Protein AF-A0A8J3FZ34-F1 (afdb_monomer_lite)

pLDDT: mean 79.03, std 16.49, range [38.94, 93.75]

Structure (mmCIF, N/CA/C/O backbone):
data_AF-A0A8J3FZ34-F1
#
_entry.id   AF-A0A8J3FZ34-F1
#
loop_
_atom_site.group_PDB
_atom_site.id
_atom_site.type_symbol
_atom_site.label_atom_id
_atom_site.label_alt_id
_atom_site.label_comp_id
_atom_site.label_asym_id
_atom_site.label_entity_id
_atom_site.label_seq_id
_atom_site.pdbx_PDB_ins_code
_atom_site.Cartn_x
_atom_site.Cartn_y
_atom_site.Cartn_z
_atom_site.occupancy
_atom_site.B_iso_or_equiv
_atom_site.auth_seq_id
_atom_site.auth_comp_id
_atom_site.auth_asym_id
_atom_site.auth_atom_id
_atom_site.pdbx_PDB_model_num
ATOM 1 N N . MET A 1 1 ? 13.621 -8.780 -0.071 1.00 64.12 1 MET A N 1
ATOM 2 C CA . MET A 1 1 ? 12.842 -9.867 0.569 1.00 64.12 1 MET A CA 1
ATOM 3 C C . MET A 1 1 ? 11.674 -9.361 1.411 1.00 64.12 1 MET A C 1
ATOM 5 O O . MET A 1 1 ? 10.669 -10.050 1.467 1.00 64.12 1 MET A O 1
ATOM 9 N N . PHE A 1 2 ? 11.747 -8.156 1.984 1.00 77.50 2 PHE A N 1
ATOM 10 C CA . PHE A 1 2 ? 10.702 -7.610 2.857 1.00 77.50 2 PHE A CA 1
ATOM 11 C C . PHE A 1 2 ? 9.364 -7.276 2.155 1.00 77.50 2 PHE A C 1
ATOM 13 O O . PHE A 1 2 ? 8.314 -7.727 2.599 1.00 77.50 2 PHE A O 1
ATOM 20 N N . TYR A 1 3 ? 9.396 -6.595 1.001 1.00 83.38 3 TYR A N 1
ATOM 21 C CA . TYR A 1 3 ? 8.183 -6.212 0.253 1.00 83.38 3 TYR A CA 1
ATOM 22 C C . TYR A 1 3 ? 7.290 -7.403 -0.155 1.00 83.38 3 TYR A C 1
ATOM 24 O O . TYR A 1 3 ? 6.067 -7.349 -0.041 1.00 83.38 3 TYR A O 1
ATOM 32 N N . ARG A 1 4 ? 7.892 -8.533 -0.550 1.00 86.06 4 ARG A N 1
ATOM 33 C CA . ARG A 1 4 ? 7.146 -9.766 -0.847 1.00 86.06 4 ARG A CA 1
ATOM 34 C C . ARG A 1 4 ? 6.374 -10.273 0.373 1.00 86.06 4 ARG A C 1
ATOM 36 O O . ARG A 1 4 ? 5.236 -10.701 0.224 1.00 86.06 4 ARG A O 1
ATOM 43 N N . PHE A 1 5 ? 6.990 -10.233 1.553 1.00 86.62 5 PHE A N 1
ATOM 44 C CA . PHE A 1 5 ? 6.394 -10.760 2.778 1.00 86.62 5 PHE A CA 1
ATOM 45 C C . PHE A 1 5 ? 5.173 -9.943 3.205 1.00 86.62 5 PHE A C 1
ATOM 47 O O . PHE A 1 5 ? 4.104 -10.512 3.401 1.00 86.62 5 PHE A O 1
ATOM 54 N N . ILE A 1 6 ? 5.303 -8.614 3.269 1.00 87.12 6 ILE A N 1
ATOM 55 C CA . ILE A 1 6 ? 4.182 -7.740 3.643 1.00 87.12 6 ILE A CA 1
ATOM 56 C C . ILE A 1 6 ? 3.041 -7.809 2.624 1.00 87.12 6 ILE A C 1
ATOM 58 O O . ILE A 1 6 ? 1.882 -7.816 3.011 1.00 87.12 6 ILE A O 1
ATOM 62 N N . SER A 1 7 ? 3.357 -7.938 1.331 1.00 89.94 7 SER A N 1
ATOM 63 C CA . SER A 1 7 ? 2.348 -8.025 0.277 1.00 89.94 7 SER A CA 1
ATOM 64 C C . SER A 1 7 ? 1.554 -9.327 0.362 1.00 89.94 7 SER A C 1
ATOM 66 O O . SER A 1 7 ? 0.331 -9.292 0.276 1.00 89.94 7 SER A O 1
ATOM 68 N N . GLN A 1 8 ? 2.228 -10.461 0.566 1.00 89.50 8 GLN A N 1
ATOM 69 C CA . GLN A 1 8 ? 1.556 -11.751 0.735 1.00 89.50 8 GLN A CA 1
ATOM 70 C C . GLN A 1 8 ? 0.737 -11.784 2.025 1.00 89.50 8 GLN A C 1
ATOM 72 O O . GLN A 1 8 ? -0.414 -12.193 2.005 1.00 89.50 8 GLN A O 1
ATOM 77 N N . HIS A 1 9 ? 1.303 -11.299 3.130 1.00 90.62 9 HIS A N 1
ATOM 78 C CA . HIS A 1 9 ? 0.610 -11.262 4.414 1.00 90.62 9 HIS A CA 1
ATOM 79 C C . HIS A 1 9 ? -0.613 -10.330 4.401 1.00 90.62 9 HIS A C 1
ATOM 81 O O . HIS A 1 9 ? -1.611 -10.625 5.054 1.00 90.62 9 HIS A O 1
ATOM 87 N N . PHE A 1 10 ? -0.551 -9.221 3.656 1.00 91.44 10 PHE A N 1
ATOM 88 C CA . PHE A 1 10 ? -1.686 -8.321 3.466 1.00 91.44 10 PHE A CA 1
ATOM 89 C C . PHE A 1 10 ? -2.783 -8.965 2.614 1.00 91.44 10 PHE A C 1
ATOM 91 O O . PHE A 1 10 ? -3.929 -8.995 3.046 1.00 91.44 10 PHE A O 1
ATOM 98 N N . ALA A 1 11 ? -2.433 -9.541 1.458 1.00 91.69 11 ALA A N 1
ATOM 99 C CA . ALA A 1 11 ? -3.396 -10.241 0.608 1.00 91.69 11 ALA A CA 1
ATOM 100 C C . ALA A 1 11 ? -4.091 -11.375 1.376 1.00 91.69 11 ALA A C 1
ATOM 102 O O . ALA A 1 11 ? -5.308 -11.364 1.498 1.00 91.69 11 ALA A O 1
ATOM 103 N N . SER A 1 12 ? -3.327 -12.257 2.030 1.00 90.56 12 SER A N 1
ATOM 104 C CA . SER A 1 12 ? -3.889 -13.360 2.820 1.00 90.56 12 SER A CA 1
ATOM 105 C C . SER A 1 12 ? -4.767 -12.913 3.989 1.00 90.56 12 SER A C 1
ATOM 107 O O . SER A 1 12 ? -5.546 -13.710 4.493 1.00 90.56 12 SER A O 1
ATOM 109 N N . TYR A 1 13 ? -4.631 -11.672 4.461 1.00 90.06 13 TYR A N 1
ATOM 110 C CA . TYR A 1 13 ? -5.541 -11.132 5.465 1.00 90.06 13 TYR A CA 1
ATOM 111 C C . TYR A 1 13 ? -6.884 -10.722 4.867 1.00 90.06 13 TYR A C 1
ATOM 113 O O . TYR A 1 13 ? -7.910 -11.007 5.470 1.00 90.06 13 TYR A O 1
ATOM 121 N N . ILE A 1 14 ? -6.880 -10.068 3.706 1.00 87.69 14 ILE A N 1
ATOM 122 C CA . ILE A 1 14 ? -8.120 -9.677 3.028 1.00 87.69 14 ILE A CA 1
ATOM 123 C C . ILE A 1 14 ? -8.876 -10.919 2.532 1.00 87.69 14 ILE A C 1
ATOM 125 O O . ILE A 1 14 ? -10.094 -10.977 2.616 1.00 87.69 14 ILE A O 1
ATOM 129 N N . GLU A 1 15 ? -8.145 -11.939 2.089 1.00 89.50 15 GLU A N 1
ATOM 130 C CA . GLU A 1 15 ? -8.686 -13.230 1.639 1.00 89.50 15 GLU A CA 1
ATOM 131 C C . GLU A 1 15 ? -9.087 -14.160 2.802 1.00 89.50 15 GLU A C 1
ATOM 133 O O . GLU A 1 15 ? -9.548 -15.273 2.571 1.00 89.50 15 GLU A O 1
ATOM 138 N N . ALA A 1 16 ? -8.871 -13.769 4.065 1.00 84.75 16 ALA A N 1
ATOM 139 C CA . ALA A 1 16 ? -9.111 -14.663 5.202 1.00 84.75 16 ALA A CA 1
ATOM 140 C C . ALA A 1 16 ? -10.602 -14.947 5.436 1.00 84.75 16 ALA A C 1
ATOM 142 O O . ALA A 1 16 ? -10.949 -16.042 5.882 1.00 84.75 16 ALA A O 1
ATOM 143 N N . ASP A 1 17 ? -11.455 -13.965 5.145 1.00 73.31 17 ASP A N 1
ATOM 144 C CA . ASP A 1 17 ? -12.893 -14.029 5.415 1.00 73.31 17 ASP A CA 1
ATOM 145 C C . ASP A 1 17 ? -13.724 -14.325 4.154 1.00 73.31 1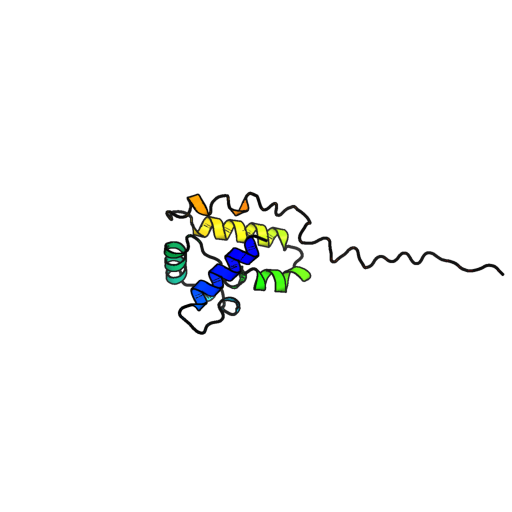7 ASP A C 1
ATOM 147 O O . ASP A 1 17 ? -14.860 -14.787 4.264 1.00 73.31 17 ASP A O 1
ATOM 151 N N . ASP A 1 18 ? -13.142 -14.139 2.967 1.00 75.00 18 ASP A N 1
ATOM 152 C CA . ASP A 1 18 ? -13.815 -14.251 1.675 1.00 75.00 18 ASP A CA 1
ATOM 153 C C . ASP A 1 18 ? -13.019 -15.145 0.709 1.00 75.00 18 ASP A C 1
ATOM 155 O O . ASP A 1 18 ? -11.796 -15.053 0.626 1.00 75.00 18 ASP A O 1
ATOM 159 N N . ASP A 1 19 ? -13.709 -15.967 -0.093 1.00 83.69 19 ASP A N 1
ATOM 160 C CA . ASP A 1 19 ? -13.109 -16.761 -1.187 1.00 83.69 19 ASP A CA 1
ATOM 161 C C . ASP A 1 19 ? -12.823 -15.868 -2.410 1.00 83.69 19 ASP A C 1
ATOM 163 O O . ASP A 1 19 ? -13.349 -16.050 -3.511 1.00 83.69 19 ASP A O 1
ATOM 167 N N . ILE A 1 20 ? -12.053 -14.809 -2.170 1.00 87.19 20 ILE A N 1
ATOM 168 C CA . ILE A 1 20 ? -11.624 -13.827 -3.160 1.00 87.19 20 ILE A CA 1
ATOM 169 C C . ILE A 1 20 ? -10.130 -13.973 -3.404 1.00 87.19 20 ILE A C 1
ATOM 171 O O . ILE A 1 20 ? -9.366 -14.360 -2.528 1.00 87.19 20 ILE A O 1
ATOM 175 N N . ASN A 1 21 ? -9.704 -13.614 -4.609 1.00 89.56 21 ASN A N 1
ATOM 176 C CA . ASN A 1 21 ? -8.297 -13.435 -4.924 1.00 89.56 21 ASN A CA 1
ATOM 177 C C . ASN A 1 21 ? -8.009 -11.937 -4.930 1.00 89.56 21 ASN A C 1
ATOM 179 O O . ASN A 1 21 ? -8.320 -11.243 -5.902 1.00 89.56 21 ASN A O 1
ATOM 183 N N . TYR A 1 22 ? -7.428 -11.430 -3.842 1.00 91.31 22 TYR A N 1
ATOM 184 C CA . TYR A 1 22 ? -7.181 -10.001 -3.669 1.00 91.31 22 TYR A CA 1
ATOM 185 C C . TYR A 1 22 ? -6.294 -9.445 -4.789 1.00 91.31 22 TYR A C 1
ATOM 187 O O . TYR A 1 22 ? -6.472 -8.310 -5.222 1.00 91.31 22 TYR A O 1
ATOM 195 N N . ALA A 1 23 ? -5.380 -10.263 -5.322 1.00 91.62 23 ALA A N 1
ATOM 196 C CA . ALA A 1 23 ? -4.497 -9.871 -6.414 1.00 91.62 23 ALA A CA 1
ATOM 197 C C . ALA A 1 23 ? -5.181 -9.752 -7.785 1.00 91.62 23 ALA A C 1
ATOM 199 O O . ALA A 1 23 ? -4.569 -9.208 -8.706 1.00 91.62 23 ALA A O 1
ATOM 200 N N . GLU A 1 24 ? -6.405 -10.254 -7.939 1.00 92.00 24 GLU A N 1
ATOM 201 C CA . GLU A 1 24 ? -7.193 -10.154 -9.177 1.00 92.00 24 GLU A CA 1
ATOM 202 C C . GLU A 1 24 ? -8.257 -9.051 -9.124 1.00 92.00 24 GLU A C 1
ATOM 204 O O . GLU A 1 24 ? -8.914 -8.778 -10.130 1.00 92.00 24 GLU A O 1
ATOM 209 N N . LEU A 1 25 ? -8.411 -8.382 -7.979 1.00 91.00 25 LEU A N 1
ATOM 210 C CA . LEU A 1 25 ? -9.334 -7.263 -7.832 1.00 91.00 25 LEU A CA 1
ATOM 211 C C . LEU A 1 25 ? -8.802 -5.995 -8.516 1.00 91.00 25 LEU A C 1
ATOM 213 O O . LEU A 1 25 ? -7.595 -5.764 -8.592 1.00 91.00 25 LEU A O 1
ATOM 217 N N . SER A 1 26 ? -9.722 -5.149 -8.989 1.00 92.19 26 SER A N 1
ATOM 218 C CA . SER A 1 26 ? -9.380 -3.794 -9.441 1.00 92.19 26 SER A CA 1
ATOM 219 C C . SER A 1 26 ? -9.149 -2.882 -8.240 1.00 92.19 26 SER A C 1
ATOM 221 O O . SER A 1 26 ? -9.871 -2.967 -7.248 1.00 92.19 26 SER A O 1
ATOM 223 N N . ASP A 1 27 ? -8.221 -1.936 -8.349 1.00 91.56 27 ASP A N 1
ATOM 224 C CA . ASP A 1 27 ? -8.047 -0.899 -7.328 1.00 91.56 27 ASP A CA 1
ATOM 225 C C . ASP A 1 27 ? -9.335 -0.077 -7.124 1.00 91.56 27 ASP A C 1
ATOM 227 O O . ASP A 1 27 ? -9.587 0.402 -6.023 1.00 91.56 27 ASP A O 1
ATOM 231 N N . ASP A 1 28 ? -10.194 0.022 -8.144 1.00 90.62 28 ASP A N 1
ATOM 232 C CA . ASP A 1 28 ? -11.459 0.771 -8.088 1.00 90.62 28 ASP A CA 1
ATOM 233 C C . ASP A 1 28 ? -12.473 0.192 -7.095 1.00 90.62 28 ASP A C 1
ATOM 235 O O . ASP A 1 28 ? -13.357 0.906 -6.620 1.00 90.62 28 ASP A O 1
ATOM 239 N N . VAL A 1 29 ? -12.374 -1.105 -6.782 1.00 88.94 29 VAL A N 1
ATOM 240 C CA . VAL A 1 29 ? -13.258 -1.729 -5.787 1.00 88.94 29 VAL A CA 1
ATOM 241 C C . VAL A 1 29 ? -12.799 -1.442 -4.354 1.00 88.94 29 VAL A C 1
ATOM 243 O O . VAL A 1 29 ? -13.530 -1.730 -3.408 1.00 88.94 29 VAL A O 1
ATOM 246 N N . MET A 1 30 ? -11.608 -0.859 -4.172 1.00 90.19 30 MET A N 1
ATOM 247 C CA . MET A 1 30 ? -11.082 -0.476 -2.865 1.00 90.19 30 MET A CA 1
ATOM 248 C C . MET A 1 30 ? -11.742 0.821 -2.398 1.00 90.19 30 MET A C 1
ATOM 250 O O . MET A 1 30 ? -11.300 1.929 -2.708 1.00 90.19 30 MET A O 1
ATOM 254 N N . THR A 1 31 ? -12.822 0.683 -1.630 1.00 91.06 31 THR A N 1
ATOM 255 C CA . THR A 1 31 ? -13.509 1.830 -1.037 1.00 91.06 31 THR A CA 1
ATOM 256 C C . THR A 1 31 ? -12.678 2.445 0.099 1.00 91.06 31 THR A C 1
ATOM 258 O O . THR A 1 31 ? -11.860 1.760 0.724 1.00 91.06 31 THR A O 1
ATOM 261 N N . PRO A 1 32 ? -12.892 3.734 0.428 1.00 89.38 32 PRO A N 1
ATOM 262 C CA . PRO A 1 32 ? -12.251 4.360 1.583 1.00 89.38 32 PRO A CA 1
ATOM 263 C C . PRO A 1 32 ? -12.517 3.624 2.903 1.00 89.38 32 PRO A C 1
ATOM 265 O O . PRO A 1 32 ? -11.657 3.637 3.774 1.00 89.38 32 PRO A O 1
ATOM 268 N N . GLU A 1 33 ? -13.673 2.970 3.032 1.00 90.06 33 GLU A N 1
ATOM 269 C CA . GLU A 1 33 ? -14.054 2.183 4.211 1.00 90.06 33 GLU A CA 1
ATOM 270 C C . GLU A 1 33 ? -13.194 0.920 4.342 1.00 90.06 33 GLU A C 1
ATOM 272 O O . GLU A 1 33 ? -12.575 0.714 5.381 1.00 90.06 33 GLU A O 1
ATOM 277 N N . ILE A 1 34 ? -13.051 0.137 3.261 1.00 88.75 34 ILE A N 1
ATOM 278 C CA . ILE A 1 34 ? -12.168 -1.046 3.232 1.00 88.75 34 ILE A CA 1
ATOM 279 C C . ILE A 1 34 ? -10.731 -0.639 3.561 1.00 88.75 34 ILE A C 1
ATOM 281 O O . ILE A 1 34 ? -10.034 -1.314 4.321 1.00 88.75 34 ILE A O 1
ATOM 285 N N . LYS A 1 35 ? -10.285 0.484 2.990 1.00 90.75 35 LYS A N 1
ATOM 286 C CA . LYS A 1 35 ? -8.954 1.025 3.245 1.00 90.75 35 LYS A CA 1
ATOM 287 C C . LYS A 1 35 ? -8.774 1.401 4.716 1.00 90.75 35 LYS A C 1
ATOM 289 O O . LYS A 1 35 ? -7.784 0.993 5.314 1.00 90.75 35 LYS A O 1
ATOM 294 N N . ASP A 1 36 ? -9.708 2.149 5.295 1.00 91.12 36 ASP A N 1
ATOM 295 C CA . ASP A 1 36 ? -9.658 2.584 6.694 1.00 91.12 36 ASP A CA 1
ATOM 296 C C . ASP A 1 36 ? -9.657 1.395 7.668 1.00 91.12 36 ASP A C 1
ATOM 298 O O . ASP A 1 36 ? -8.815 1.339 8.566 1.00 91.12 36 ASP A O 1
ATOM 302 N N . ASP A 1 37 ? -10.519 0.400 7.450 1.00 90.94 37 ASP A N 1
ATOM 303 C CA . ASP A 1 37 ? -10.580 -0.808 8.281 1.00 90.94 37 ASP A CA 1
ATOM 304 C C . ASP A 1 37 ? -9.298 -1.645 8.179 1.00 90.94 37 ASP A C 1
ATOM 306 O O . ASP A 1 37 ? -8.747 -2.094 9.192 1.00 90.94 37 ASP A O 1
ATOM 310 N N . ALA A 1 38 ? -8.758 -1.805 6.968 1.00 90.88 38 ALA A N 1
ATOM 311 C CA . ALA A 1 38 ? -7.491 -2.493 6.761 1.00 90.88 38 ALA A CA 1
ATOM 312 C C . ALA A 1 38 ? -6.326 -1.774 7.466 1.00 90.88 38 ALA A C 1
ATOM 314 O O . ALA A 1 38 ? -5.522 -2.434 8.130 1.00 90.88 38 ALA A O 1
ATOM 315 N N . ILE A 1 39 ? -6.251 -0.439 7.396 1.0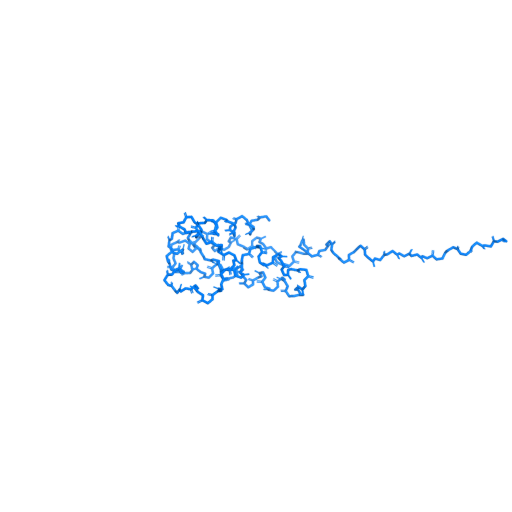0 92.06 39 ILE A N 1
ATOM 316 C CA . ILE A 1 39 ? -5.205 0.335 8.085 1.00 92.06 39 ILE A CA 1
ATOM 317 C C . ILE A 1 39 ? -5.377 0.246 9.603 1.00 92.06 39 ILE A C 1
ATOM 319 O O . ILE A 1 39 ? -4.393 0.055 10.311 1.00 92.06 39 ILE A O 1
ATOM 323 N N . LYS A 1 40 ? -6.601 0.321 10.133 1.00 90.69 40 LYS A N 1
ATOM 324 C CA . LYS A 1 40 ? -6.844 0.202 11.581 1.00 90.69 40 LYS A CA 1
ATOM 325 C C . LYS A 1 40 ? -6.418 -1.151 12.143 1.00 90.69 40 LYS A C 1
ATOM 327 O O . LYS A 1 40 ? -5.907 -1.197 13.261 1.00 90.69 40 LYS A O 1
ATOM 332 N N . THR A 1 41 ? -6.593 -2.233 11.384 1.00 89.62 41 THR A N 1
ATOM 333 C CA . THR A 1 41 ? -6.263 -3.585 11.858 1.00 89.62 41 THR A CA 1
ATOM 334 C C . THR A 1 41 ? -4.825 -4.003 11.543 1.00 89.62 41 THR A C 1
ATOM 336 O O . THR A 1 41 ? -4.176 -4.630 12.381 1.00 89.62 41 THR A O 1
ATOM 339 N N . LYS A 1 42 ? -4.300 -3.688 10.351 1.00 88.81 42 LYS A N 1
ATOM 340 C CA . LYS A 1 42 ? -2.937 -4.082 9.934 1.00 88.81 42 LYS A CA 1
ATOM 341 C C . LYS A 1 42 ? -1.889 -2.998 10.087 1.00 88.81 42 LYS A C 1
ATOM 343 O O . LYS A 1 42 ? -0.704 -3.314 10.137 1.00 88.81 42 LYS A O 1
ATOM 348 N N . GLY A 1 43 ? -2.311 -1.748 10.160 1.00 90.25 43 GLY A N 1
ATOM 349 C CA . GLY A 1 43 ? -1.439 -0.593 10.282 1.00 90.25 43 GLY A CA 1
ATOM 350 C C . GLY A 1 43 ? -0.996 0.021 8.955 1.00 90.25 43 GLY A C 1
ATOM 351 O O . GLY A 1 43 ? -0.367 1.073 8.983 1.00 90.25 43 GLY A O 1
ATOM 352 N N . TYR A 1 44 ? -1.314 -0.600 7.817 1.00 91.44 44 TYR A N 1
ATOM 353 C CA . TYR A 1 44 ? -0.971 -0.141 6.469 1.00 91.44 44 TYR A CA 1
ATOM 354 C C . TYR A 1 44 ? -1.964 -0.694 5.444 1.00 91.44 44 TYR A C 1
ATOM 356 O O . TYR A 1 44 ? -2.718 -1.623 5.734 1.00 91.44 44 TYR A O 1
ATOM 364 N N . PHE A 1 45 ? -1.925 -0.146 4.233 1.00 93.25 45 PHE A N 1
ATOM 365 C CA . PHE A 1 45 ? -2.728 -0.580 3.098 1.00 93.25 45 PHE A CA 1
ATOM 366 C C . PHE A 1 45 ? -1.865 -0.760 1.850 1.00 93.25 45 PHE A C 1
ATOM 368 O O . PHE A 1 45 ? -0.969 0.044 1.596 1.00 93.25 45 PHE A O 1
ATOM 375 N N . ILE A 1 46 ? -2.158 -1.795 1.061 1.00 93.38 46 ILE A N 1
ATOM 376 C CA . ILE A 1 46 ? -1.513 -2.060 -0.229 1.00 93.38 46 ILE A CA 1
ATOM 377 C C . ILE A 1 46 ? -2.618 -2.307 -1.249 1.00 93.38 46 ILE A C 1
ATOM 379 O O . ILE A 1 46 ? -3.412 -3.219 -1.048 1.00 93.38 46 ILE A O 1
ATOM 383 N N . TYR A 1 47 ? -2.664 -1.539 -2.338 1.00 93.75 47 TYR A N 1
ATOM 384 C CA . TYR A 1 47 ? -3.644 -1.793 -3.399 1.00 93.75 47 TYR A CA 1
ATOM 385 C C . TYR A 1 47 ? -3.383 -3.134 -4.110 1.00 93.75 47 TYR A C 1
ATOM 387 O O . TYR A 1 47 ? -2.222 -3.556 -4.199 1.00 93.75 47 TYR A O 1
ATOM 395 N N . PRO A 1 48 ? -4.416 -3.773 -4.691 1.00 93.19 48 PRO A N 1
ATOM 396 C CA . PRO A 1 48 ? -4.259 -4.965 -5.522 1.00 93.19 48 PRO A CA 1
ATOM 397 C C . PRO A 1 48 ? -3.166 -4.824 -6.589 1.00 93.19 48 PRO A C 1
ATOM 399 O O . PRO A 1 48 ? -2.274 -5.674 -6.688 1.00 93.19 48 PRO A O 1
ATOM 402 N N . SER A 1 49 ? -3.158 -3.725 -7.350 1.00 92.62 49 SER A N 1
ATOM 403 C CA . SER A 1 49 ? -2.145 -3.465 -8.388 1.00 92.62 49 SER A CA 1
ATOM 404 C C . SER A 1 49 ? -0.719 -3.339 -7.834 1.00 92.62 49 SER A C 1
ATOM 406 O O . SER A 1 49 ? 0.257 -3.651 -8.519 1.00 92.62 49 SER A O 1
ATOM 408 N N . GLN A 1 50 ? -0.604 -2.942 -6.567 1.00 93.06 50 GLN A N 1
ATOM 409 C CA . GLN A 1 50 ? 0.643 -2.698 -5.848 1.00 93.06 50 GLN A CA 1
ATOM 410 C C . GLN A 1 50 ? 1.139 -3.915 -5.076 1.00 93.06 50 GLN A C 1
ATOM 412 O O . GLN A 1 50 ? 2.109 -3.813 -4.323 1.00 93.06 50 GLN A O 1
ATOM 417 N N . LEU A 1 51 ? 0.499 -5.073 -5.218 1.00 92.56 51 LEU A N 1
ATOM 418 C CA . LEU A 1 51 ? 1.022 -6.305 -4.650 1.00 92.56 51 LEU A CA 1
ATOM 419 C C . LEU A 1 51 ? 2.287 -6.737 -5.390 1.00 92.56 51 LEU A C 1
ATOM 421 O O . LEU A 1 51 ? 2.395 -6.619 -6.611 1.00 92.56 51 LEU A O 1
ATOM 425 N N . PHE A 1 52 ? 3.211 -7.359 -4.657 1.00 90.25 52 PHE A N 1
ATOM 426 C CA . PHE A 1 52 ? 4.453 -7.890 -5.212 1.00 90.25 52 PHE A CA 1
ATOM 427 C C . PHE A 1 52 ? 4.193 -8.809 -6.407 1.00 90.25 52 PHE A C 1
ATOM 429 O O . PHE A 1 52 ? 4.930 -8.759 -7.383 1.00 90.25 52 PHE A O 1
ATOM 436 N N . VAL A 1 53 ? 3.143 -9.636 -6.352 1.00 89.62 53 VAL A N 1
ATOM 437 C CA . VAL A 1 53 ? 2.792 -10.547 -7.449 1.00 89.62 53 VAL A CA 1
ATOM 438 C C . VAL A 1 53 ? 2.438 -9.792 -8.734 1.00 89.62 53 VAL A C 1
ATOM 440 O O . VAL A 1 53 ? 2.844 -10.221 -9.809 1.00 89.62 53 VAL A O 1
ATOM 443 N N . ASN A 1 54 ? 1.754 -8.652 -8.638 1.00 91.00 54 ASN A N 1
ATOM 444 C CA . ASN A 1 54 ? 1.326 -7.861 -9.790 1.00 91.00 54 ASN A CA 1
ATOM 445 C C . ASN A 1 54 ? 2.453 -6.967 -10.315 1.00 91.00 54 ASN A C 1
ATOM 447 O O . ASN A 1 54 ? 2.678 -6.901 -11.524 1.00 91.00 54 ASN A O 1
ATOM 451 N N . VAL A 1 55 ? 3.256 -6.393 -9.420 1.00 88.94 55 VAL A N 1
ATOM 452 C CA . VAL A 1 55 ? 4.471 -5.664 -9.802 1.00 88.94 55 VAL A CA 1
ATOM 453 C C . VAL A 1 55 ? 5.491 -6.599 -10.454 1.00 88.94 55 VAL A C 1
ATOM 455 O O . VAL A 1 55 ? 6.004 -6.291 -11.525 1.00 88.94 55 VAL A O 1
ATOM 458 N N . ALA A 1 56 ? 5.756 -7.774 -9.873 1.00 87.62 56 ALA A N 1
ATOM 459 C CA . ALA A 1 56 ? 6.706 -8.747 -10.417 1.00 87.62 56 ALA A CA 1
ATOM 460 C C . ALA A 1 56 ? 6.258 -9.308 -11.774 1.00 87.62 56 ALA A C 1
ATOM 462 O O . ALA A 1 56 ? 7.097 -9.504 -12.653 1.00 87.62 56 ALA A O 1
ATOM 463 N N . LYS A 1 57 ? 4.946 -9.516 -11.971 1.00 87.38 57 LYS A N 1
ATOM 464 C CA . LYS A 1 57 ? 4.383 -9.881 -13.279 1.00 87.38 57 LYS A CA 1
ATOM 465 C C . LYS A 1 57 ? 4.741 -8.845 -14.342 1.00 87.38 57 LYS A C 1
ATOM 467 O O . LYS A 1 57 ? 5.172 -9.240 -15.414 1.00 87.38 57 LYS A O 1
ATOM 472 N N . ASN A 1 58 ? 4.642 -7.551 -14.042 1.00 83.12 58 ASN A N 1
ATOM 473 C CA . ASN A 1 58 ? 4.897 -6.477 -15.012 1.00 83.12 58 ASN A CA 1
ATOM 474 C C . ASN A 1 58 ? 6.359 -5.988 -15.038 1.00 83.12 58 ASN A C 1
ATOM 476 O O . ASN A 1 58 ? 6.741 -5.224 -15.921 1.00 83.12 58 ASN A O 1
ATOM 480 N N . ALA A 1 59 ? 7.198 -6.439 -14.102 1.00 83.81 59 ALA A N 1
ATOM 481 C CA . ALA A 1 59 ? 8.563 -5.945 -13.911 1.00 83.81 59 ALA A CA 1
ATOM 482 C C . ALA A 1 59 ? 9.470 -6.122 -15.138 1.00 83.81 59 ALA A C 1
ATOM 484 O O . ALA A 1 59 ? 10.332 -5.290 -15.391 1.00 83.81 59 ALA A O 1
ATOM 485 N N . HIS A 1 60 ? 9.275 -7.191 -15.911 1.00 80.69 60 HIS A N 1
ATOM 486 C CA . HIS A 1 60 ? 10.115 -7.508 -17.068 1.00 80.69 60 HIS A CA 1
ATOM 487 C C . HIS A 1 60 ? 9.873 -6.588 -18.278 1.00 80.69 60 HIS A C 1
ATOM 489 O O . HIS A 1 60 ? 10.748 -6.465 -19.132 1.00 80.69 60 HIS A O 1
ATOM 495 N N . THR A 1 61 ? 8.712 -5.932 -18.343 1.00 85.50 61 THR A N 1
ATOM 496 C CA . THR A 1 61 ? 8.343 -4.977 -19.402 1.00 85.50 61 THR A CA 1
ATOM 497 C C . THR A 1 61 ? 8.306 -3.530 -18.920 1.00 85.50 61 THR A C 1
ATOM 499 O O . THR A 1 61 ? 8.130 -2.625 -19.730 1.00 85.50 61 THR A O 1
ATOM 502 N N . ASN A 1 62 ? 8.435 -3.296 -17.614 1.00 81.50 62 ASN A N 1
ATOM 503 C CA . ASN A 1 62 ? 8.315 -1.971 -17.025 1.00 81.50 62 ASN A CA 1
ATOM 504 C C . ASN A 1 62 ? 9.687 -1.296 -16.894 1.00 81.50 62 ASN A C 1
ATOM 506 O O . ASN A 1 62 ? 10.450 -1.568 -15.968 1.00 81.50 62 ASN A O 1
ATOM 510 N N . GLU A 1 63 ? 9.982 -0.372 -17.807 1.00 84.62 63 GLU A N 1
ATOM 511 C CA . GLU A 1 63 ? 11.222 0.415 -17.778 1.00 84.62 63 GLU A CA 1
ATOM 512 C C . GLU A 1 63 ? 11.282 1.402 -16.598 1.00 84.62 63 GLU A C 1
ATOM 514 O O . GLU A 1 63 ? 12.369 1.796 -16.179 1.00 84.62 63 GLU A O 1
ATOM 519 N N . ALA A 1 64 ? 10.130 1.758 -16.021 1.00 85.06 64 ALA A N 1
ATOM 520 C CA . ALA A 1 64 ? 9.994 2.657 -14.879 1.00 85.06 64 ALA A CA 1
ATOM 521 C C . ALA A 1 64 ? 9.819 1.911 -13.541 1.00 85.06 64 ALA A C 1
ATOM 523 O O . ALA A 1 64 ? 9.420 2.518 -12.548 1.00 85.06 64 ALA A O 1
ATOM 524 N N . LEU A 1 65 ? 10.160 0.615 -13.477 1.00 84.31 65 LEU A N 1
ATOM 525 C CA . LEU A 1 65 ? 9.951 -0.232 -12.295 1.00 84.31 65 LEU A CA 1
ATOM 526 C C . LEU A 1 65 ? 10.470 0.397 -10.993 1.00 84.31 65 LEU A C 1
ATOM 528 O O . LEU A 1 65 ? 9.790 0.349 -9.974 1.00 84.31 65 LEU A O 1
ATOM 532 N N . ASN A 1 66 ? 11.660 1.002 -11.011 1.00 81.62 66 ASN A N 1
ATOM 533 C CA . ASN A 1 66 ? 12.231 1.629 -9.814 1.00 81.62 66 ASN A CA 1
ATOM 534 C C . ASN A 1 66 ? 11.422 2.858 -9.362 1.00 81.62 66 ASN A C 1
ATOM 536 O O . ASN A 1 66 ? 11.265 3.080 -8.162 1.00 81.62 66 ASN A O 1
ATOM 540 N N . THR A 1 67 ? 10.880 3.631 -10.308 1.00 85.44 67 THR A N 1
ATOM 541 C CA . THR A 1 67 ? 9.999 4.773 -10.025 1.00 85.44 67 THR A CA 1
ATOM 542 C C . THR A 1 67 ? 8.669 4.303 -9.446 1.00 85.44 67 THR A C 1
ATOM 544 O O . THR A 1 67 ? 8.212 4.857 -8.446 1.00 85.44 67 THR A O 1
ATOM 547 N N . ASP A 1 68 ? 8.086 3.249 -10.014 1.00 86.69 68 ASP A N 1
ATOM 548 C CA . ASP A 1 68 ? 6.837 2.673 -9.514 1.00 86.69 68 ASP A CA 1
ATOM 549 C C . ASP A 1 68 ? 7.017 2.061 -8.124 1.00 86.69 68 ASP A C 1
ATOM 551 O O . ASP A 1 68 ? 6.194 2.294 -7.246 1.00 86.69 68 ASP A O 1
ATOM 555 N N . LEU A 1 69 ? 8.124 1.357 -7.869 1.00 86.94 69 LEU A N 1
ATOM 556 C CA . LEU A 1 69 ? 8.446 0.835 -6.538 1.00 86.94 69 LEU A CA 1
ATOM 557 C C . LEU A 1 69 ? 8.589 1.955 -5.503 1.00 86.94 69 LEU A C 1
ATOM 559 O O . LEU A 1 69 ? 8.028 1.851 -4.414 1.00 86.94 69 LEU A O 1
ATOM 563 N N . ALA A 1 70 ? 9.292 3.040 -5.844 1.00 86.44 70 ALA A N 1
ATOM 564 C CA . ALA A 1 70 ? 9.421 4.195 -4.958 1.00 86.44 70 ALA A CA 1
ATOM 565 C C . ALA A 1 70 ? 8.054 4.828 -4.649 1.00 86.44 70 ALA A C 1
ATOM 567 O O . ALA A 1 70 ? 7.771 5.161 -3.496 1.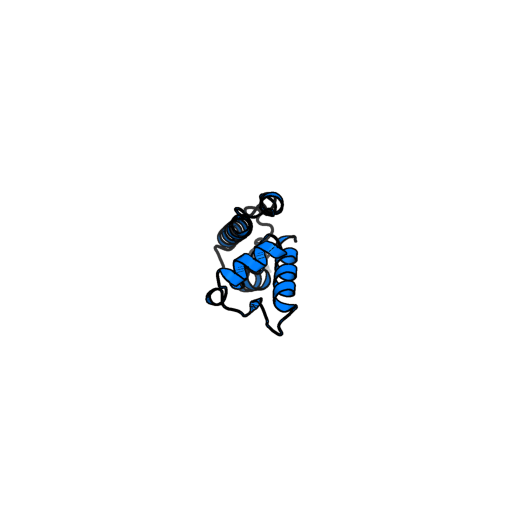00 86.44 70 ALA A O 1
ATOM 568 N N . LYS A 1 71 ? 7.183 4.939 -5.660 1.00 89.31 71 LYS A N 1
ATOM 569 C CA . LYS A 1 71 ? 5.815 5.436 -5.492 1.00 89.31 71 LYS A CA 1
ATOM 570 C C . LYS A 1 71 ? 4.989 4.514 -4.593 1.00 89.31 71 LYS A C 1
ATOM 572 O O . LYS A 1 71 ? 4.375 4.998 -3.651 1.00 89.31 71 LYS A O 1
ATOM 577 N N . ILE A 1 72 ? 5.027 3.203 -4.830 1.00 90.38 72 ILE A N 1
ATOM 578 C CA . ILE A 1 72 ? 4.313 2.204 -4.023 1.00 90.38 72 ILE A CA 1
ATOM 579 C C . ILE A 1 72 ? 4.747 2.283 -2.562 1.00 90.38 72 ILE A C 1
ATOM 581 O O . ILE A 1 72 ? 3.899 2.351 -1.681 1.00 90.38 72 ILE A O 1
ATOM 585 N N . PHE A 1 73 ? 6.049 2.329 -2.279 1.00 88.56 73 PHE A N 1
ATOM 586 C CA . PHE A 1 73 ? 6.527 2.432 -0.898 1.00 88.56 73 PHE A CA 1
ATOM 587 C C . PHE A 1 73 ? 6.066 3.726 -0.233 1.00 88.56 73 PHE A C 1
ATOM 589 O O . PHE A 1 73 ? 5.564 3.685 0.888 1.00 88.56 73 PHE A O 1
ATOM 596 N N . SER A 1 74 ? 6.140 4.852 -0.947 1.00 88.88 74 SER A N 1
ATOM 597 C CA . SER A 1 74 ? 5.617 6.120 -0.443 1.00 88.88 74 SER A CA 1
ATOM 598 C C . SER A 1 74 ? 4.112 6.063 -0.170 1.00 88.88 74 SER A C 1
ATOM 600 O O . SER A 1 74 ? 3.653 6.689 0.781 1.00 88.88 74 SER A O 1
ATOM 602 N N . GLU A 1 75 ? 3.335 5.346 -0.981 1.00 90.88 75 GLU A N 1
ATOM 603 C CA . GLU A 1 75 ? 1.892 5.196 -0.782 1.00 90.88 75 GLU A CA 1
ATOM 604 C C . GLU A 1 75 ? 1.549 4.273 0.391 1.00 90.88 75 GLU A C 1
ATOM 606 O O . GLU A 1 75 ? 0.626 4.578 1.147 1.00 90.88 75 GLU A O 1
ATOM 611 N N . ILE A 1 76 ? 2.313 3.196 0.595 1.00 90.06 76 ILE A N 1
ATOM 612 C CA . ILE A 1 76 ? 2.155 2.311 1.756 1.00 90.06 76 ILE A CA 1
ATOM 613 C C . ILE A 1 76 ? 2.473 3.080 3.042 1.00 90.06 76 ILE A C 1
ATOM 615 O O . ILE A 1 76 ? 1.688 3.026 3.987 1.00 90.06 76 ILE A O 1
ATOM 619 N N . GLU A 1 77 ? 3.564 3.850 3.083 1.00 89.00 77 GLU A N 1
ATOM 620 C CA . GLU A 1 77 ? 3.870 4.704 4.238 1.00 89.00 77 GLU A CA 1
ATOM 621 C C . GLU A 1 77 ? 2.789 5.765 4.453 1.00 89.00 77 GLU A C 1
ATOM 623 O O . GLU A 1 77 ? 2.305 5.945 5.571 1.00 89.00 77 GLU A O 1
ATOM 628 N N . ALA A 1 78 ? 2.337 6.411 3.374 1.00 90.50 78 ALA A N 1
ATOM 629 C CA . ALA A 1 78 ? 1.289 7.417 3.453 1.00 90.50 78 ALA A CA 1
ATOM 630 C C . ALA A 1 78 ? -0.073 6.842 3.865 1.00 90.50 78 ALA A C 1
ATOM 632 O O . ALA A 1 78 ? -0.897 7.579 4.404 1.00 90.50 78 ALA A O 1
ATOM 633 N N . SER A 1 79 ? -0.322 5.547 3.644 1.00 90.31 79 SER A N 1
ATOM 634 C CA . SER A 1 79 ? -1.560 4.897 4.078 1.00 90.31 79 SER A CA 1
ATOM 635 C C . SER A 1 79 ? -1.707 4.891 5.598 1.00 90.31 79 SER A C 1
ATOM 637 O O . SER A 1 79 ? -2.815 5.032 6.096 1.00 90.31 79 SER A O 1
ATOM 639 N N . ALA A 1 80 ? -0.596 4.808 6.329 1.00 90.00 80 ALA A N 1
ATOM 640 C CA . ALA A 1 80 ? -0.585 4.816 7.784 1.00 90.00 80 ALA A CA 1
ATOM 641 C C . ALA A 1 80 ? -0.605 6.237 8.378 1.00 90.00 80 ALA A C 1
ATOM 643 O O . ALA A 1 80 ? -0.644 6.381 9.600 1.00 90.00 80 ALA A O 1
ATOM 644 N N . ASN A 1 81 ? -0.580 7.292 7.552 1.00 88.44 81 ASN A N 1
ATOM 645 C CA . ASN A 1 81 ? -0.555 8.672 8.037 1.00 88.44 81 ASN A CA 1
ATOM 646 C C . ASN A 1 81 ? -1.772 8.969 8.910 1.00 88.44 81 ASN A C 1
ATOM 648 O O . ASN A 1 81 ? -2.909 8.765 8.494 1.00 88.44 81 ASN A O 1
ATOM 652 N N . SER A 1 82 ? -1.538 9.563 10.080 1.00 86.75 82 SER A N 1
ATOM 653 C CA . SER A 1 82 ? -2.583 9.863 11.073 1.00 86.75 82 SER A CA 1
ATOM 654 C C . SER A 1 82 ? -3.177 8.640 11.785 1.00 86.75 82 SER A C 1
ATOM 656 O O . SER A 1 82 ? -4.092 8.807 12.593 1.00 86.75 82 SER A O 1
ATOM 658 N N . TYR A 1 83 ? -2.644 7.435 11.558 1.00 90.19 83 TYR A N 1
ATOM 659 C CA . TYR A 1 83 ? -2.976 6.246 12.341 1.00 90.19 83 TYR A CA 1
ATOM 660 C C . TYR A 1 83 ? -1.896 5.983 13.399 1.00 90.19 83 TYR A C 1
ATOM 662 O O . TYR A 1 83 ? -0.738 6.367 13.222 1.00 90.19 83 TYR A O 1
ATOM 670 N N . PRO A 1 84 ? -2.224 5.297 14.510 1.00 89.62 84 PRO A N 1
ATOM 671 C CA . PRO A 1 84 ? -1.230 4.928 15.521 1.00 89.62 84 PRO A CA 1
ATOM 672 C C . PRO A 1 84 ? -0.047 4.127 14.956 1.00 89.62 84 PRO A C 1
ATOM 674 O O . PRO A 1 84 ? 1.067 4.249 15.463 1.00 89.62 84 PRO A O 1
ATOM 677 N N . SER A 1 85 ? -0.290 3.365 13.885 1.00 87.56 85 SER A N 1
ATOM 678 C CA . SER A 1 85 ? 0.693 2.568 13.151 1.00 87.56 85 SER A CA 1
ATOM 679 C C . SER A 1 85 ? 1.668 3.384 12.299 1.00 87.56 85 SER A C 1
ATOM 681 O O . SER A 1 85 ? 2.640 2.811 11.809 1.00 87.56 85 SER A O 1
ATOM 683 N N . GLU A 1 86 ? 1.470 4.703 12.129 1.00 89.31 86 GLU A N 1
ATOM 684 C CA . GLU A 1 86 ? 2.370 5.557 11.334 1.00 89.31 86 GLU A CA 1
ATOM 685 C C . GLU A 1 86 ? 3.825 5.364 11.766 1.00 89.31 86 GLU A C 1
ATOM 687 O O . GLU A 1 86 ? 4.710 5.218 10.933 1.00 89.31 86 GLU A O 1
ATOM 692 N N . LYS A 1 87 ? 4.078 5.307 13.076 1.00 85.75 87 LYS A N 1
ATOM 693 C CA . LYS A 1 87 ? 5.433 5.185 13.630 1.00 85.75 87 LYS A CA 1
ATOM 694 C C . LYS A 1 87 ? 6.106 3.850 13.315 1.00 85.75 87 LYS A C 1
ATOM 696 O O . LYS A 1 87 ? 7.331 3.809 13.290 1.00 85.75 87 LYS A O 1
ATOM 701 N N . ASP A 1 88 ? 5.322 2.800 13.090 1.00 84.19 88 ASP A N 1
ATOM 702 C CA . ASP A 1 88 ? 5.825 1.452 12.818 1.00 84.19 88 ASP A CA 1
ATOM 703 C C . ASP A 1 88 ? 6.094 1.236 11.321 1.00 84.19 88 ASP A C 1
ATOM 705 O O . ASP A 1 88 ? 6.940 0.424 10.948 1.00 84.19 88 ASP A O 1
ATOM 709 N N . ILE A 1 89 ? 5.385 1.971 10.456 1.00 82.88 89 ILE A N 1
ATOM 710 C CA . ILE A 1 89 ? 5.500 1.865 8.994 1.00 82.88 89 ILE A CA 1
ATOM 711 C C . ILE A 1 89 ? 6.423 2.942 8.413 1.00 82.88 89 ILE A C 1
ATOM 713 O O . ILE A 1 89 ? 7.086 2.716 7.403 1.00 82.88 89 ILE A O 1
ATOM 717 N N . LYS A 1 90 ? 6.513 4.111 9.048 1.00 82.50 90 LYS A N 1
ATOM 718 C CA . LYS A 1 90 ? 7.357 5.214 8.586 1.00 82.50 90 LYS A CA 1
ATOM 719 C C . LYS A 1 90 ? 8.833 4.850 8.688 1.00 82.50 90 LYS A C 1
ATOM 721 O O . LYS A 1 90 ? 9.348 4.602 9.775 1.00 82.50 90 LYS A O 1
ATOM 726 N N . GLY A 1 91 ? 9.524 4.866 7.551 1.00 76.81 91 GLY A N 1
ATOM 727 C CA . GLY A 1 91 ? 10.931 4.483 7.475 1.00 76.81 91 GLY A CA 1
ATOM 728 C C . GLY A 1 91 ? 11.149 2.975 7.364 1.00 76.81 91 GLY A C 1
ATOM 729 O O . GLY A 1 91 ? 12.293 2.546 7.234 1.00 76.81 91 GLY A O 1
ATOM 730 N N . LEU A 1 92 ? 10.080 2.171 7.327 1.00 79.31 92 LEU A N 1
ATOM 731 C CA . LEU A 1 92 ? 10.157 0.729 7.087 1.00 79.31 92 LEU A CA 1
ATOM 732 C C . LEU A 1 92 ? 10.739 0.415 5.700 1.00 79.31 92 LEU A C 1
ATOM 734 O O . LEU A 1 92 ? 11.359 -0.630 5.501 1.00 79.31 92 LEU A O 1
ATOM 738 N N . PHE A 1 93 ? 10.569 1.339 4.750 1.00 75.94 93 PHE A N 1
ATOM 739 C CA . PHE A 1 93 ? 11.124 1.241 3.403 1.00 75.94 93 PHE A CA 1
ATOM 740 C C . PHE A 1 93 ? 12.318 2.172 3.170 1.00 75.94 93 PHE A C 1
ATOM 742 O O . PHE A 1 93 ? 12.871 2.158 2.073 1.00 75.94 93 PHE A O 1
ATOM 749 N N . ALA A 1 94 ? 12.763 2.937 4.175 1.00 72.81 94 ALA A N 1
ATOM 750 C CA . ALA A 1 94 ? 13.908 3.843 4.035 1.00 72.81 94 ALA A CA 1
ATOM 751 C C . ALA A 1 94 ? 15.227 3.092 3.783 1.00 72.81 94 ALA A C 1
ATOM 753 O O . ALA A 1 94 ? 16.089 3.587 3.062 1.00 72.81 94 ALA A O 1
ATOM 754 N N . ASP A 1 95 ? 15.351 1.872 4.314 1.00 64.75 95 ASP A N 1
ATOM 755 C CA . ASP A 1 95 ? 16.482 0.975 4.040 1.00 64.75 95 ASP A CA 1
ATOM 756 C C . ASP A 1 95 ? 16.369 0.273 2.673 1.00 64.75 95 ASP A C 1
ATOM 758 O O . ASP A 1 95 ? 17.305 -0.393 2.215 1.00 64.75 95 ASP A O 1
ATOM 762 N N . PHE A 1 96 ? 15.216 0.385 2.005 1.00 64.94 96 PHE A N 1
ATOM 763 C CA . PHE A 1 96 ? 15.010 -0.160 0.672 1.00 64.94 96 PHE A CA 1
ATOM 764 C C . PHE A 1 96 ? 15.553 0.830 -0.354 1.00 64.94 96 PHE A C 1
ATOM 766 O O . PHE A 1 96 ? 14.851 1.692 -0.876 1.00 64.94 96 PHE A O 1
ATOM 773 N N . ASP A 1 97 ? 16.841 0.689 -0.641 1.00 58.31 97 ASP A N 1
ATOM 774 C CA . ASP A 1 97 ? 17.519 1.496 -1.642 1.00 58.31 97 ASP A CA 1
ATOM 775 C C . ASP A 1 97 ? 16.981 1.146 -3.044 1.00 58.31 97 ASP A C 1
ATOM 777 O O . ASP A 1 97 ? 17.456 0.227 -3.716 1.00 58.31 97 ASP A O 1
ATOM 781 N N . THR A 1 98 ? 15.930 1.853 -3.472 1.00 58.31 98 THR A N 1
ATOM 782 C CA . THR A 1 98 ? 15.273 1.720 -4.789 1.00 58.31 98 THR A CA 1
ATOM 783 C C . THR A 1 98 ? 16.193 2.105 -5.951 1.00 58.31 98 THR A C 1
ATOM 785 O O . THR A 1 98 ? 15.856 1.867 -7.110 1.00 58.31 98 THR A O 1
ATOM 788 N N . THR A 1 99 ? 17.379 2.648 -5.653 1.00 48.94 99 THR A N 1
ATOM 789 C CA . THR A 1 99 ? 18.456 2.899 -6.620 1.00 48.94 99 THR A CA 1
ATOM 790 C C . THR A 1 99 ? 19.389 1.701 -6.796 1.00 48.94 99 THR A C 1
ATOM 792 O O . THR A 1 99 ? 20.153 1.628 -7.762 1.00 48.94 99 THR A O 1
ATOM 795 N N . SER A 1 100 ? 19.333 0.724 -5.885 1.00 44.59 100 SER A N 1
ATOM 796 C CA . SER A 1 100 ? 20.186 -0.448 -5.951 1.00 44.59 100 SER A CA 1
ATOM 797 C C . SER A 1 100 ? 19.667 -1.379 -7.042 1.00 44.59 100 SER A C 1
ATOM 799 O O . SER A 1 100 ? 18.661 -2.070 -6.879 1.00 44.59 100 SER A O 1
ATOM 801 N N . ASN A 1 101 ? 20.415 -1.436 -8.145 1.00 47.09 101 ASN A N 1
ATOM 802 C CA . ASN A 1 101 ? 20.328 -2.351 -9.295 1.00 47.09 101 ASN A CA 1
ATOM 803 C C . ASN A 1 101 ? 20.235 -3.866 -8.964 1.00 47.09 101 ASN A C 1
ATOM 805 O O . ASN A 1 101 ? 20.402 -4.715 -9.839 1.00 47.09 101 ASN A O 1
ATOM 809 N N . ARG A 1 102 ? 19.943 -4.249 -7.717 1.00 48.41 102 ARG A N 1
ATOM 810 C CA . ARG A 1 102 ? 19.740 -5.625 -7.252 1.00 48.41 102 ARG A CA 1
ATOM 811 C C . ARG A 1 102 ? 18.472 -6.288 -7.793 1.00 48.41 102 ARG A C 1
ATOM 813 O O . ARG A 1 102 ? 18.372 -7.506 -7.697 1.00 48.41 102 ARG A O 1
ATOM 820 N N . LEU A 1 103 ? 17.527 -5.530 -8.353 1.00 50.47 103 LEU A N 1
ATOM 821 C CA . LEU A 1 103 ? 16.302 -6.078 -8.954 1.00 50.47 103 LEU A CA 1
ATOM 822 C C . LEU A 1 103 ? 16.358 -6.197 -10.490 1.00 50.47 103 LEU A C 1
ATOM 824 O O . LEU A 1 103 ? 15.597 -6.983 -11.043 1.00 50.47 103 LE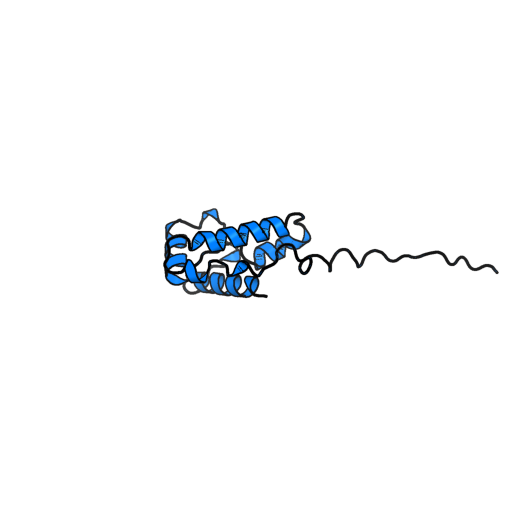U A O 1
ATOM 828 N N . GLY A 1 104 ? 17.264 -5.481 -11.174 1.00 43.94 104 GLY A N 1
ATOM 829 C CA . GLY A 1 104 ? 17.272 -5.375 -12.646 1.00 43.94 104 GLY A CA 1
ATOM 830 C C . GLY A 1 104 ? 18.476 -5.979 -13.383 1.00 43.94 104 GLY A C 1
ATOM 831 O O . GLY A 1 104 ? 18.367 -6.283 -14.569 1.00 43.94 104 GLY A O 1
ATOM 832 N N . ASN A 1 105 ? 19.614 -6.219 -12.721 1.00 38.94 105 ASN A N 1
ATOM 833 C CA . ASN A 1 105 ? 20.856 -6.599 -13.418 1.00 38.94 105 ASN A CA 1
ATOM 834 C C . ASN A 1 105 ? 21.042 -8.101 -13.712 1.00 38.94 105 ASN A C 1
ATOM 836 O O . ASN A 1 105 ? 22.169 -8.541 -13.908 1.00 38.94 105 ASN A O 1
ATOM 840 N N . MET A 1 106 ? 19.980 -8.909 -13.793 1.00 43.34 106 MET A N 1
ATOM 841 C CA . MET A 1 106 ? 20.117 -10.302 -14.267 1.00 43.34 106 MET A CA 1
ATOM 842 C C . MET A 1 106 ? 19.484 -10.598 -15.627 1.00 43.34 106 MET A C 1
ATOM 844 O O . MET A 1 106 ? 19.594 -11.730 -16.080 1.00 43.34 106 MET A O 1
ATOM 848 N N . VAL A 1 107 ? 18.860 -9.631 -16.312 1.00 46.62 107 VAL A N 1
ATOM 849 C CA . VAL A 1 107 ? 18.137 -9.951 -17.564 1.00 46.62 107 VAL A CA 1
ATOM 850 C C . VAL A 1 107 ? 18.762 -9.346 -18.827 1.00 46.62 107 VAL A C 1
ATOM 852 O O . VAL A 1 107 ? 18.464 -9.817 -19.919 1.00 46.62 107 VAL A O 1
ATOM 855 N N . LYS A 1 108 ? 19.681 -8.373 -18.727 1.00 44.62 108 LYS A N 1
ATOM 856 C CA . LYS A 1 108 ? 20.328 -7.791 -19.925 1.00 44.62 108 LYS A CA 1
ATOM 857 C C . LYS A 1 108 ? 21.774 -8.235 -20.184 1.00 44.62 108 LYS A C 1
ATOM 859 O O . LYS A 1 108 ? 22.191 -8.199 -21.333 1.00 44.62 108 LYS A O 1
ATOM 864 N N . ASP A 1 109 ? 22.482 -8.781 -19.197 1.00 43.38 109 ASP A N 1
ATOM 865 C CA . ASP A 1 109 ? 23.906 -9.149 -19.343 1.00 43.38 109 ASP A CA 1
ATOM 866 C C . ASP A 1 109 ? 24.168 -10.582 -19.848 1.00 43.38 109 ASP A C 1
ATOM 868 O O . ASP A 1 109 ? 25.297 -11.064 -19.804 1.00 43.38 109 ASP A O 1
ATOM 872 N N . GLN A 1 110 ? 23.149 -11.289 -20.353 1.00 44.59 110 GLN A N 1
ATOM 873 C CA . GLN A 1 110 ? 23.324 -12.647 -20.896 1.00 44.59 110 GLN A CA 1
ATOM 874 C C . GLN A 1 110 ? 23.125 -12.765 -22.416 1.00 44.59 110 GLN A C 1
ATOM 876 O O . GLN A 1 110 ? 23.131 -13.878 -22.940 1.00 44.59 110 GLN A O 1
ATOM 881 N N . ILE A 1 111 ? 22.999 -11.645 -23.142 1.00 50.19 111 ILE A N 1
ATOM 882 C CA . ILE A 1 111 ? 22.916 -11.637 -24.616 1.00 50.19 111 ILE A CA 1
ATOM 883 C C . ILE A 1 111 ? 23.983 -10.722 -25.237 1.00 50.19 111 ILE A C 1
ATOM 885 O O . ILE A 1 111 ? 23.727 -9.994 -26.186 1.00 50.19 111 ILE A O 1
ATOM 889 N N . GLU A 1 112 ? 25.217 -10.794 -24.747 1.00 46.56 112 GLU A N 1
ATOM 890 C CA . GLU A 1 112 ? 26.381 -10.455 -25.569 1.00 46.56 112 GLU A CA 1
ATOM 891 C C . GLU A 1 112 ? 27.374 -11.616 -25.509 1.00 46.56 112 GLU A C 1
ATOM 893 O O . GLU A 1 112 ? 28.279 -11.670 -24.682 1.00 46.56 112 GLU A O 1
ATOM 898 N N . MET A 1 113 ? 27.183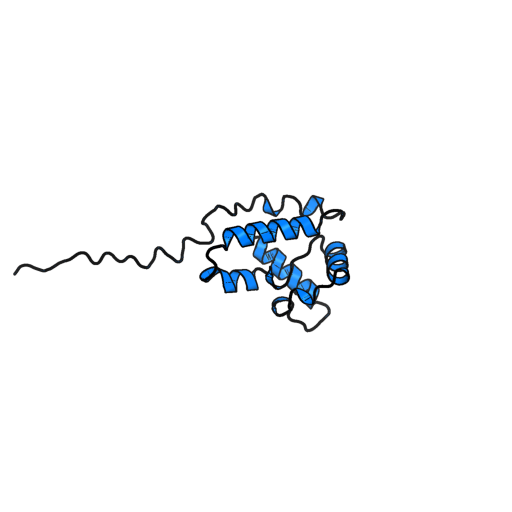 -12.594 -26.398 1.00 50.81 113 MET A N 1
ATOM 899 C CA . MET A 1 113 ? 28.269 -13.491 -26.786 1.00 50.81 113 MET A CA 1
ATOM 900 C C . MET A 1 113 ? 29.129 -12.776 -27.838 1.00 50.81 113 MET A C 1
ATOM 902 O O . MET A 1 113 ? 28.657 -12.583 -28.962 1.00 50.81 113 MET A O 1
ATOM 906 N N . PRO A 1 114 ? 30.397 -12.433 -27.554 1.00 51.94 114 PRO A N 1
ATOM 907 C CA . PRO A 1 114 ? 31.310 -11.958 -28.578 1.00 51.94 114 PRO A CA 1
ATOM 908 C C . PRO A 1 114 ? 31.838 -13.174 -29.347 1.00 51.94 114 PRO A C 1
ATOM 910 O O . PRO A 1 114 ? 32.842 -13.774 -28.967 1.00 51.94 114 PRO A O 1
ATOM 913 N N . HIS A 1 115 ? 31.182 -13.566 -30.442 1.00 54.12 115 HIS A N 1
ATOM 914 C CA . HIS A 1 115 ? 31.795 -14.502 -31.391 1.00 54.12 115 HIS A CA 1
ATOM 915 C C . HIS A 1 115 ? 32.748 -13.730 -32.313 1.00 54.12 115 HIS A C 1
ATOM 917 O O . HIS A 1 115 ? 32.453 -13.434 -33.469 1.00 54.12 115 HIS A O 1
ATOM 923 N N . VAL A 1 116 ? 33.906 -13.357 -31.762 1.00 55.00 116 VAL A N 1
ATOM 924 C CA . VAL A 1 116 ? 35.036 -12.859 -32.548 1.00 55.00 116 VAL A CA 1
ATOM 925 C C . VAL A 1 116 ? 35.645 -14.030 -33.318 1.00 55.00 116 VAL A C 1
ATOM 927 O O . VAL A 1 116 ? 35.938 -15.090 -32.768 1.00 55.00 116 VAL A O 1
ATOM 930 N N . ALA A 1 117 ? 35.809 -13.787 -34.614 1.00 55.72 117 ALA A N 1
ATOM 931 C CA . ALA A 1 117 ? 36.440 -14.593 -35.644 1.00 55.72 117 ALA A CA 1
ATOM 932 C C . ALA A 1 117 ? 37.537 -15.578 -35.191 1.00 55.72 117 ALA A C 1
ATOM 934 O O . ALA A 1 117 ? 38.550 -15.202 -34.602 1.00 55.72 117 ALA A O 1
ATOM 935 N N . ARG A 1 118 ? 37.422 -16.819 -35.672 1.00 49.66 118 ARG A N 1
ATOM 936 C CA . ARG A 1 118 ? 38.578 -17.624 -36.087 1.00 49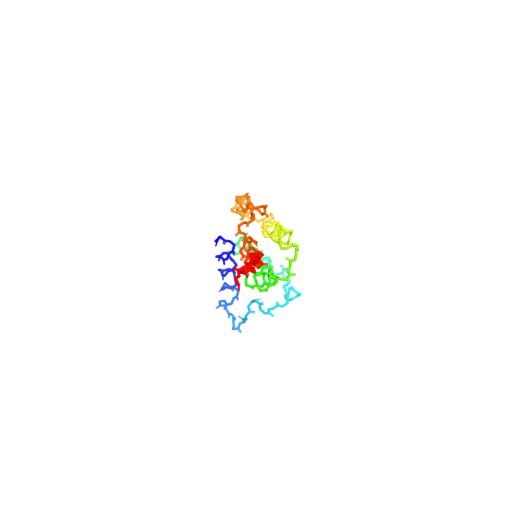.66 118 ARG A CA 1
ATOM 937 C C . ARG A 1 118 ? 38.314 -18.183 -37.480 1.00 49.66 118 ARG A C 1
ATOM 939 O O . ARG A 1 118 ? 37.795 -19.282 -37.627 1.00 49.66 118 ARG A O 1
ATOM 946 N N . SER A 1 119 ? 38.671 -17.403 -38.500 1.00 58.56 119 SER A N 1
ATOM 947 C CA . SER A 1 119 ? 38.933 -17.968 -39.822 1.00 58.56 119 SER A CA 1
ATOM 948 C C . SER A 1 119 ? 40.324 -18.584 -39.767 1.00 58.56 119 SER A C 1
ATOM 950 O O . SER A 1 119 ? 41.328 -17.879 -39.674 1.00 58.56 119 SER A O 1
ATOM 952 N N . THR A 1 120 ? 40.363 -19.908 -39.734 1.00 56.88 120 THR A N 1
ATOM 953 C CA . THR A 1 120 ? 41.576 -20.712 -39.818 1.00 56.88 120 THR A CA 1
ATOM 954 C C . THR A 1 120 ? 42.247 -20.453 -41.164 1.00 56.88 120 THR A C 1
ATOM 956 O O . THR A 1 120 ? 41.624 -20.598 -42.212 1.00 56.88 120 THR A O 1
ATOM 959 N N . VAL A 1 121 ? 43.513 -20.050 -41.127 1.00 52.94 121 VAL A N 1
ATOM 960 C CA . VAL A 1 121 ? 44.444 -20.230 -42.242 1.00 52.94 121 VAL A CA 1
ATOM 961 C C . VAL A 1 121 ? 44.847 -21.699 -42.219 1.00 52.94 121 VAL A C 1
ATOM 963 O O . VAL A 1 121 ? 45.373 -22.116 -41.192 1.00 52.94 121 VAL A O 1
ATOM 966 N N . TYR A 1 122 ? 44.550 -22.453 -43.279 1.00 41.72 122 TYR A N 1
ATOM 967 C CA . TYR A 1 122 ? 45.389 -23.483 -43.918 1.00 41.72 122 TYR A CA 1
ATOM 968 C C . TYR A 1 122 ? 44.691 -23.981 -45.185 1.00 41.72 122 TYR A C 1
ATOM 970 O O . TYR A 1 122 ? 43.491 -24.324 -45.095 1.00 41.72 122 TYR A O 1
#

Organism: NCBI:txid1384487

Radius of gyration: 20.03 Å; chains: 1; bounding box: 59×33×59 Å

Sequence (122 aa):
MFYRFISQHFASYIEADDDINYAELSDDVMTPEIKDDAIKTKGYFIYPSQLFVNVAKNAHTNEALNTDLAKIFSEIEASANSYPSEKDIKGLFADFDTTSNRLGNMVKDQIEMPHVARSTVY

Secondary structure (DSSP, 8-state):
-HHHHHHHHHHHHHTTSSS--GGGS-GGG--HHHHHHHHHHHS----GGGSHHHHHHHTTT-TTHHHHHHHHHHHHHHHTTTSTTHHHHTTTTTT--TT-TTTTTTSSTTS-----------

Foldseek 3Di:
DVLQVVLVVLQCVVCVVPVDRQLPDDLVVCDPVNLVVSCQVVVWDAHSCRRPVNLVVCVVVDPCSLVVVVVRLVRRLVSNPPPPSNVVSPCVCVVVPSVPCPVPPPPPPPPDDPPDDDPDDD

InterPro domains:
  IPR038333 Type I restriction enzyme EcoKI-like, methylase subunit, N-terminal domain superfamily [G3DSA:1.20.1260.30] (1-114)